Protein AF-Q5R7G3-F1 (afdb_monomer_lite)

pLDDT: mean 94.84, std 7.82, range [52.38, 98.56]

Structure (mmCIF, N/CA/C/O backbone):
data_AF-Q5R7G3-F1
#
_entry.id   AF-Q5R7G3-F1
#
loop_
_atom_site.group_PDB
_atom_site.id
_atom_site.type_symbol
_atom_site.label_atom_id
_atom_site.label_alt_id
_atom_site.label_comp_id
_atom_site.label_asym_id
_atom_site.label_entity_id
_atom_site.label_seq_id
_atom_site.pdbx_PDB_ins_code
_atom_site.Cartn_x
_atom_site.Cartn_y
_atom_site.Cartn_z
_atom_site.occupancy
_atom_site.B_iso_or_equiv
_atom_site.auth_seq_id
_atom_site.auth_comp_id
_atom_site.auth_asym_id
_atom_site.auth_atom_id
_atom_site.pdbx_PDB_model_num
ATOM 1 N N . MET A 1 1 ? 22.327 8.004 -13.046 1.00 52.38 1 MET A N 1
ATOM 2 C CA . MET A 1 1 ? 21.166 8.200 -13.9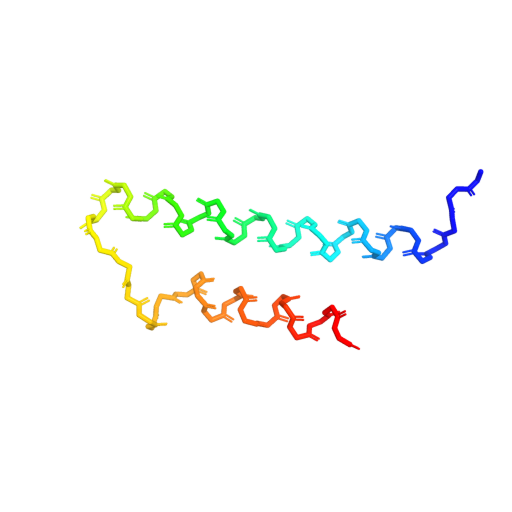38 1.00 52.38 1 MET A CA 1
ATOM 3 C C . MET A 1 1 ? 20.174 7.119 -13.563 1.00 52.38 1 MET A C 1
ATOM 5 O O . MET A 1 1 ? 20.520 5.962 -13.743 1.00 52.38 1 MET A O 1
ATOM 9 N N . GLY A 1 2 ? 19.053 7.466 -12.925 1.00 67.06 2 GLY A N 1
ATOM 10 C CA . GLY A 1 2 ? 17.993 6.484 -12.667 1.00 67.06 2 GLY A CA 1
ATOM 11 C C . GLY A 1 2 ? 17.349 6.100 -13.995 1.00 67.06 2 GLY A C 1
ATOM 12 O O . GLY A 1 2 ? 17.087 6.986 -14.812 1.00 67.06 2 GLY A O 1
ATOM 13 N N . SER A 1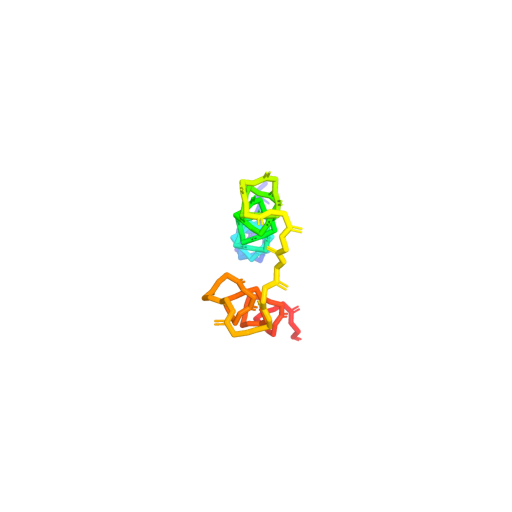 3 ? 17.186 4.803 -14.244 1.00 81.56 3 SER A N 1
ATOM 14 C CA . SER A 1 3 ? 16.526 4.296 -15.450 1.00 81.56 3 SER A CA 1
ATOM 15 C C . SER A 1 3 ? 15.049 4.713 -15.436 1.00 81.56 3 SER A C 1
ATOM 17 O O . SER A 1 3 ? 14.475 4.958 -14.374 1.00 81.56 3 SER A O 1
ATOM 19 N N . ALA A 1 4 ? 14.393 4.768 -16.598 1.00 88.19 4 ALA A N 1
ATOM 20 C CA . ALA A 1 4 ? 12.940 4.969 -16.668 1.00 88.19 4 ALA A CA 1
ATOM 21 C C . ALA A 1 4 ? 12.179 3.914 -15.837 1.00 88.19 4 ALA A C 1
ATOM 23 O O . ALA A 1 4 ? 11.126 4.197 -15.270 1.00 88.19 4 ALA A O 1
ATOM 24 N N . GLU A 1 5 ? 12.758 2.721 -15.706 1.00 91.12 5 GLU A N 1
ATOM 25 C CA . GLU A 1 5 ? 12.261 1.633 -14.864 1.00 91.12 5 GLU A CA 1
ATOM 26 C C . GLU A 1 5 ? 12.289 1.978 -13.371 1.00 91.12 5 GLU A C 1
ATOM 28 O O . GLU A 1 5 ? 11.347 1.641 -12.654 1.00 91.12 5 GLU A O 1
ATOM 33 N N . ASP A 1 6 ? 13.311 2.702 -12.900 1.00 93.69 6 ASP A N 1
ATOM 34 C CA . ASP A 1 6 ? 13.393 3.138 -11.502 1.00 93.69 6 ASP A CA 1
ATOM 35 C C . ASP A 1 6 ? 12.267 4.125 -11.185 1.00 93.69 6 ASP A C 1
ATOM 37 O O . ASP A 1 6 ? 11.599 3.991 -10.163 1.00 93.69 6 ASP A O 1
ATOM 41 N N . ALA A 1 7 ? 11.982 5.059 -12.098 1.00 94.62 7 ALA A N 1
ATOM 42 C CA . ALA A 1 7 ? 10.887 6.014 -11.938 1.00 94.62 7 ALA A CA 1
ATOM 43 C C . ALA A 1 7 ? 9.509 5.325 -11.932 1.00 94.62 7 ALA A C 1
ATOM 45 O O . ALA A 1 7 ? 8.626 5.691 -11.150 1.00 94.62 7 ALA A O 1
ATOM 46 N N . VAL A 1 8 ? 9.316 4.306 -12.779 1.00 95.62 8 VAL A N 1
ATOM 47 C CA . VAL A 1 8 ? 8.090 3.491 -12.778 1.00 95.62 8 VAL A CA 1
ATOM 48 C C . VAL A 1 8 ? 7.964 2.730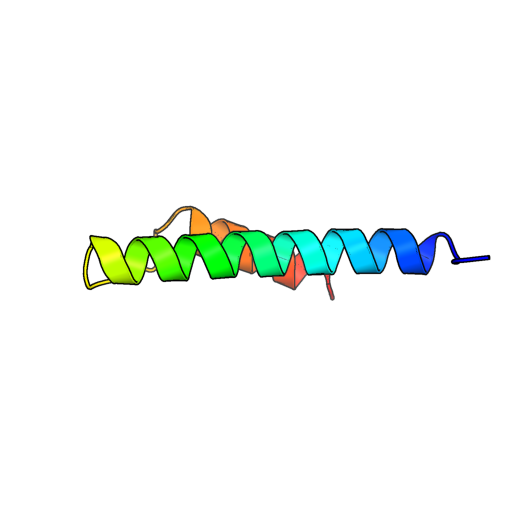 -11.460 1.00 95.62 8 VAL A C 1
ATOM 50 O O . VAL A 1 8 ? 6.915 2.790 -10.818 1.00 95.62 8 VAL A O 1
ATOM 53 N N . LYS A 1 9 ? 9.038 2.080 -11.008 1.00 95.94 9 LYS A N 1
ATOM 54 C CA . LYS A 1 9 ? 9.069 1.347 -9.742 1.00 95.94 9 LYS A CA 1
ATOM 55 C C . LYS A 1 9 ? 8.792 2.256 -8.547 1.00 95.94 9 LYS A C 1
ATOM 57 O O . LYS A 1 9 ? 7.994 1.898 -7.686 1.00 95.94 9 LYS A O 1
ATOM 62 N N . GLU A 1 10 ? 9.395 3.441 -8.496 1.00 96.81 10 GLU A N 1
ATOM 63 C CA . GLU A 1 10 ? 9.128 4.424 -7.443 1.00 96.81 10 GLU A CA 1
ATOM 64 C C . GLU A 1 10 ? 7.666 4.867 -7.437 1.00 96.81 10 GLU A C 1
ATOM 66 O O . GLU A 1 10 ? 7.052 4.930 -6.370 1.00 96.81 10 GLU A O 1
ATOM 71 N N . LYS A 1 11 ? 7.076 5.107 -8.613 1.00 97.00 11 LYS A N 1
ATOM 72 C CA . LYS A 1 11 ? 5.659 5.464 -8.733 1.00 97.00 11 LYS A CA 1
ATOM 73 C C . LYS A 1 11 ? 4.740 4.342 -8.243 1.00 97.00 11 LYS A C 1
ATOM 75 O O . LYS A 1 11 ? 3.790 4.612 -7.508 1.00 97.00 11 LYS A O 1
ATOM 80 N N . LEU A 1 12 ? 5.022 3.094 -8.618 1.00 97.75 12 LEU A N 1
ATOM 81 C CA . LEU A 1 12 ? 4.255 1.927 -8.174 1.00 97.75 12 LEU A CA 1
ATOM 82 C C . LEU A 1 12 ? 4.347 1.747 -6.653 1.00 97.75 12 LEU A C 1
ATOM 84 O O . LEU A 1 12 ? 3.327 1.648 -5.970 1.00 97.75 12 LEU A O 1
ATOM 88 N N . LEU A 1 13 ? 5.559 1.819 -6.098 1.00 97.88 13 LEU A N 1
ATOM 89 C CA . LEU A 1 13 ? 5.777 1.748 -4.652 1.00 97.88 13 LEU A CA 1
ATOM 90 C C . LEU A 1 13 ? 5.104 2.902 -3.904 1.00 97.88 13 LEU A C 1
ATOM 92 O O . LEU A 1 13 ? 4.605 2.708 -2.794 1.00 97.88 13 LEU A O 1
ATOM 96 N N . TRP A 1 14 ? 5.082 4.100 -4.488 1.00 98.31 14 TRP A N 1
ATOM 97 C CA . TRP A 1 14 ? 4.384 5.246 -3.917 1.00 98.31 14 TRP A CA 1
ATOM 98 C C . TRP A 1 14 ? 2.871 5.004 -3.842 1.00 98.31 14 TRP A C 1
ATOM 100 O O . TRP A 1 14 ? 2.282 5.247 -2.788 1.00 98.31 14 TRP A O 1
ATOM 110 N N . ASN A 1 15 ? 2.260 4.453 -4.897 1.00 98.19 15 ASN A N 1
ATOM 111 C CA . ASN A 1 15 ? 0.833 4.112 -4.907 1.00 98.19 15 ASN A CA 1
ATOM 112 C C . ASN A 1 15 ? 0.481 3.094 -3.811 1.00 98.19 15 ASN A C 1
ATOM 114 O O . ASN A 1 15 ? -0.458 3.317 -3.049 1.00 98.19 15 ASN A O 1
ATOM 118 N N . VAL A 1 16 ? 1.267 2.021 -3.675 1.00 98.50 16 VAL A N 1
ATOM 119 C CA . VAL A 1 16 ? 1.050 1.005 -2.629 1.00 98.50 16 VAL A CA 1
ATOM 120 C C . VAL A 1 16 ? 1.155 1.627 -1.233 1.00 98.50 16 VAL A C 1
ATOM 122 O O . VAL A 1 16 ? 0.269 1.450 -0.398 1.00 98.50 16 VAL A O 1
ATOM 125 N N . LYS A 1 17 ? 2.208 2.416 -0.975 1.00 98.56 17 LYS A N 1
ATOM 126 C CA . LYS A 1 17 ? 2.401 3.089 0.322 1.00 98.56 17 LYS A CA 1
ATOM 127 C C . LYS A 1 17 ? 1.265 4.057 0.651 1.00 98.56 17 LYS A C 1
ATOM 129 O O . LYS A 1 17 ? 0.870 4.153 1.812 1.00 98.56 17 LYS A O 1
ATOM 134 N N . LYS A 1 18 ? 0.755 4.775 -0.354 1.00 98.50 18 LYS A N 1
ATOM 135 C CA . LYS A 1 18 ? -0.365 5.707 -0.202 1.00 98.50 18 LYS A CA 1
ATOM 136 C C . LYS A 1 18 ? -1.619 4.988 0.291 1.00 98.50 18 LYS A C 1
ATOM 138 O O . LYS A 1 18 ? -2.183 5.416 1.295 1.00 98.50 18 LYS A O 1
ATOM 143 N N . GLU A 1 19 ? -2.024 3.898 -0.359 1.00 98.38 19 GLU A N 1
ATOM 144 C CA . GLU A 1 19 ? -3.248 3.186 0.031 1.00 98.38 19 GLU A CA 1
ATOM 145 C C . GLU A 1 19 ? -3.095 2.472 1.382 1.00 98.38 19 GLU A C 1
ATOM 147 O O . GLU A 1 19 ? -3.996 2.556 2.214 1.00 98.38 19 GLU A O 1
ATOM 152 N N . VAL A 1 20 ? -1.924 1.892 1.681 1.00 98.44 20 VAL A N 1
ATOM 153 C CA . VAL A 1 20 ? -1.636 1.326 3.015 1.00 98.44 20 VAL A CA 1
ATOM 154 C C . VAL A 1 20 ? -1.791 2.382 4.110 1.00 98.44 20 VAL A C 1
ATOM 156 O O . VAL A 1 20 ? -2.424 2.120 5.132 1.00 98.44 20 VAL A O 1
ATOM 159 N N . LYS A 1 21 ? -1.267 3.597 3.899 1.00 98.50 21 LYS A N 1
ATOM 160 C CA . LYS A 1 21 ? -1.426 4.693 4.862 1.00 98.50 21 LYS A CA 1
ATOM 161 C C . LYS A 1 21 ? -2.902 5.038 5.085 1.00 98.50 21 LYS A C 1
ATOM 163 O O . LYS A 1 21 ? -3.305 5.207 6.232 1.00 98.50 21 LYS A O 1
ATOM 168 N N . GLN A 1 22 ? -3.700 5.127 4.020 1.00 98.19 22 GLN A N 1
ATOM 169 C CA . GLN A 1 22 ? -5.132 5.419 4.143 1.00 98.19 22 GLN A CA 1
ATOM 170 C C . GLN A 1 22 ? -5.881 4.317 4.900 1.00 98.19 22 GLN A C 1
ATOM 172 O O . GLN A 1 22 ? -6.662 4.627 5.795 1.00 98.19 22 GLN A O 1
ATOM 177 N N . ILE A 1 23 ? -5.581 3.042 4.635 1.00 97.88 23 ILE A N 1
ATOM 178 C CA . ILE A 1 23 ? -6.162 1.911 5.376 1.00 97.88 23 ILE A CA 1
ATOM 179 C C . ILE A 1 23 ? -5.796 1.981 6.864 1.00 97.88 23 ILE A C 1
ATOM 181 O O . ILE A 1 23 ? -6.646 1.746 7.720 1.00 97.88 23 ILE A O 1
ATOM 185 N N . MET A 1 24 ? -4.549 2.334 7.195 1.00 98.06 24 MET A N 1
ATOM 186 C CA . MET A 1 24 ? -4.127 2.513 8.589 1.00 98.06 24 MET A CA 1
ATOM 187 C C . MET A 1 24 ? -4.895 3.651 9.278 1.00 98.06 24 MET A C 1
ATOM 189 O O . MET A 1 24 ? -5.356 3.483 10.406 1.00 98.06 24 MET A O 1
ATOM 193 N N . GLU A 1 25 ? -5.055 4.798 8.614 1.00 97.81 25 GLU A N 1
ATOM 194 C CA . GLU A 1 25 ? -5.826 5.938 9.133 1.00 97.81 25 GLU A CA 1
ATOM 195 C C . GLU A 1 25 ? -7.312 5.585 9.320 1.00 97.81 25 GLU A C 1
ATOM 197 O O . GLU A 1 25 ? -7.905 5.910 10.358 1.00 97.81 25 GLU A O 1
ATOM 202 N N . GLU A 1 26 ? -7.898 4.864 8.359 1.00 96.19 26 GLU A N 1
ATOM 203 C CA . GLU A 1 26 ? -9.264 4.347 8.444 1.00 96.19 26 GLU A CA 1
ATOM 204 C C . GLU A 1 26 ? -9.412 3.400 9.641 1.00 96.19 26 GLU A C 1
ATOM 206 O O . GLU A 1 26 ? -10.302 3.599 10.469 1.00 96.19 26 GLU A O 1
ATOM 211 N N . ALA A 1 27 ? -8.500 2.437 9.798 1.00 97.00 27 ALA A N 1
ATOM 212 C CA . ALA A 1 27 ? -8.510 1.480 10.901 1.00 97.00 27 ALA A CA 1
ATOM 213 C C . ALA A 1 27 ? -8.447 2.176 12.268 1.00 97.00 27 ALA A C 1
ATOM 215 O O . ALA A 1 27 ? -9.179 1.819 13.192 1.00 97.00 27 ALA A O 1
ATOM 216 N N . VAL A 1 28 ? -7.601 3.200 12.409 1.00 97.44 28 VAL A N 1
ATOM 217 C CA . VAL A 1 28 ? -7.468 3.951 13.667 1.00 97.44 28 VAL A CA 1
ATOM 218 C C . VAL A 1 28 ? -8.745 4.726 13.991 1.00 97.44 28 VAL A C 1
ATOM 220 O O . VAL A 1 28 ? -9.151 4.766 15.159 1.00 97.44 28 VAL A O 1
ATOM 223 N N . THR A 1 29 ? -9.382 5.315 12.978 1.00 96.25 29 THR A N 1
ATOM 224 C CA . THR A 1 29 ? -10.551 6.192 13.136 1.00 96.25 29 THR A CA 1
ATOM 225 C C . THR A 1 29 ? -11.841 5.396 13.314 1.00 96.25 29 THR A C 1
ATOM 227 O O . THR A 1 29 ? -12.630 5.686 14.211 1.00 96.25 29 THR A O 1
ATOM 230 N N . ARG A 1 30 ? -12.050 4.370 12.486 1.00 95.69 30 ARG A N 1
ATOM 231 C CA . ARG A 1 30 ? -13.276 3.563 12.444 1.00 95.69 30 ARG A CA 1
ATOM 232 C C . ARG A 1 30 ? -13.218 2.324 13.326 1.00 95.69 30 ARG A C 1
ATOM 234 O O . ARG A 1 30 ? -14.265 1.778 13.643 1.00 95.69 30 ARG A O 1
ATOM 241 N N . LYS A 1 31 ? -12.023 1.908 13.763 1.00 95.25 31 LYS A N 1
ATOM 242 C CA . LYS A 1 31 ? -11.758 0.684 14.551 1.00 95.25 31 LYS A CA 1
ATOM 243 C C . LYS A 1 31 ? -11.999 -0.629 13.800 1.00 95.25 31 LYS A C 1
ATOM 245 O O . LYS A 1 31 ? -11.838 -1.694 14.387 1.00 95.25 31 LYS A O 1
ATOM 250 N N . PHE A 1 32 ? -12.333 -0.558 12.516 1.00 93.56 32 PHE A N 1
ATOM 251 C CA . PHE A 1 32 ? -12.457 -1.689 11.607 1.00 93.56 32 PHE A CA 1
ATOM 252 C C . PHE A 1 32 ? -12.061 -1.249 10.196 1.00 93.56 32 PHE A C 1
ATOM 254 O O . PHE A 1 32 ? -12.129 -0.065 9.866 1.00 93.56 32 PHE A O 1
ATOM 261 N N . VAL A 1 33 ? -11.656 -2.214 9.376 1.00 95.75 33 VAL A N 1
ATOM 262 C CA . VAL A 1 33 ? -11.431 -2.040 7.939 1.00 95.75 33 VAL A CA 1
ATOM 263 C C . VAL A 1 33 ? -12.399 -2.978 7.236 1.00 95.75 33 VAL A C 1
ATOM 265 O O . VAL A 1 33 ? -12.450 -4.160 7.571 1.00 95.75 33 VAL A O 1
ATOM 268 N N . HIS A 1 34 ? -13.192 -2.444 6.311 1.00 94.81 34 HIS A N 1
ATOM 269 C CA . HIS A 1 34 ? -14.129 -3.234 5.518 1.00 94.81 34 HIS A CA 1
ATOM 270 C C . HIS A 1 34 ? -13.471 -3.644 4.200 1.00 94.81 34 HIS A C 1
ATOM 272 O O . HIS A 1 34 ? -12.741 -2.847 3.612 1.00 94.81 34 HIS A O 1
ATOM 278 N N . GLU A 1 35 ? -13.740 -4.856 3.721 1.00 94.12 35 GLU A N 1
ATOM 279 C CA . GLU A 1 35 ? -13.195 -5.339 2.443 1.00 94.12 35 GLU A CA 1
ATOM 280 C C . GLU A 1 35 ? -13.661 -4.488 1.251 1.00 94.12 35 GLU A C 1
ATOM 282 O O . GLU A 1 35 ? -12.871 -4.181 0.366 1.00 94.12 35 GLU A O 1
ATOM 287 N N . ASP A 1 36 ? -14.895 -3.982 1.310 1.00 94.81 36 ASP A N 1
ATOM 288 C CA . ASP A 1 36 ? -15.437 -3.029 0.328 1.00 94.81 36 ASP A CA 1
ATOM 289 C C . ASP A 1 36 ? -14.905 -1.587 0.472 1.00 94.81 36 ASP A C 1
ATOM 291 O O . ASP A 1 36 ? -15.394 -0.675 -0.199 1.00 94.81 36 ASP A O 1
ATOM 295 N N . SER A 1 37 ? -13.936 -1.325 1.361 1.00 96.00 37 SER A N 1
ATOM 296 C CA . SER A 1 37 ? -13.314 0.003 1.441 1.00 96.00 37 SER A CA 1
ATOM 297 C C . SER A 1 37 ? -12.675 0.357 0.100 1.00 96.00 37 SER A C 1
ATOM 299 O O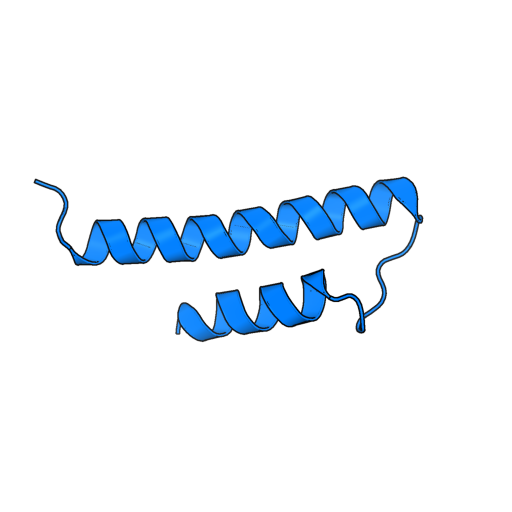 . SER A 1 37 ? -11.937 -0.430 -0.498 1.00 96.00 37 SER A O 1
ATOM 301 N N . SER A 1 38 ? -12.891 1.593 -0.353 1.00 97.06 38 SER A N 1
ATOM 302 C CA . SER A 1 38 ? -12.280 2.100 -1.583 1.00 97.06 38 SER A CA 1
ATOM 303 C C . SER A 1 38 ? -10.753 1.992 -1.565 1.00 97.06 38 SER A C 1
ATOM 305 O O . SER A 1 38 ? -10.150 1.774 -2.612 1.00 97.06 38 SER A O 1
ATOM 307 N N . HIS A 1 39 ? -10.127 2.104 -0.388 1.00 97.50 39 HIS A N 1
ATOM 308 C CA . HIS A 1 39 ? -8.676 1.982 -0.239 1.00 97.50 39 HIS A CA 1
ATOM 309 C C . HIS A 1 39 ? -8.185 0.539 -0.364 1.00 97.50 39 HIS A C 1
ATOM 311 O O . HIS A 1 39 ? -7.078 0.313 -0.842 1.00 97.50 39 HIS A O 1
ATOM 317 N N . ILE A 1 40 ? -9.008 -0.442 0.017 1.00 97.88 40 ILE A N 1
ATOM 318 C CA . ILE A 1 40 ? -8.695 -1.863 -0.170 1.00 97.88 40 ILE A CA 1
ATOM 319 C C . ILE A 1 40 ? -8.739 -2.209 -1.656 1.00 97.88 40 ILE A C 1
ATOM 321 O O . ILE A 1 40 ? -7.764 -2.734 -2.189 1.00 97.88 40 ILE A O 1
ATOM 325 N N . ILE A 1 41 ? -9.812 -1.819 -2.349 1.00 98.06 41 ILE A N 1
ATOM 326 C CA . ILE A 1 41 ? -9.954 -2.042 -3.795 1.00 98.06 41 ILE A CA 1
ATOM 327 C C . ILE A 1 41 ? -8.809 -1.355 -4.562 1.00 98.06 41 ILE A C 1
ATOM 329 O O . ILE A 1 41 ? -8.193 -1.957 -5.444 1.00 98.06 41 ILE A O 1
ATOM 333 N N . ALA A 1 42 ? -8.468 -0.113 -4.199 1.00 98.12 42 ALA A N 1
ATOM 334 C CA . ALA A 1 42 ? -7.361 0.618 -4.813 1.00 98.12 42 ALA A CA 1
ATOM 335 C C . ALA A 1 42 ? -5.988 -0.007 -4.512 1.00 98.12 42 ALA A C 1
ATOM 337 O O . ALA A 1 42 ? -5.133 -0.052 -5.400 1.00 98.12 42 ALA A O 1
ATOM 338 N N . LEU A 1 43 ? -5.770 -0.517 -3.292 1.00 98.31 43 LEU A N 1
ATOM 339 C CA . LEU A 1 43 ? -4.547 -1.234 -2.935 1.00 98.31 43 LEU A CA 1
ATOM 340 C C . LEU A 1 43 ? -4.380 -2.496 -3.787 1.00 98.31 43 LEU A C 1
ATOM 342 O O . LEU A 1 43 ? -3.284 -2.728 -4.291 1.00 98.31 43 LEU A O 1
ATOM 346 N N . CYS A 1 44 ? -5.446 -3.276 -3.988 1.00 97.88 44 CYS A N 1
ATOM 347 C CA . CYS A 1 44 ? -5.415 -4.453 -4.857 1.00 97.88 44 CYS A CA 1
ATOM 348 C C . CYS A 1 44 ? -4.974 -4.083 -6.278 1.00 97.88 44 CYS A C 1
ATOM 350 O O . CYS A 1 44 ? -4.014 -4.663 -6.779 1.00 97.88 44 CYS A O 1
ATOM 352 N N . GLY A 1 45 ? -5.570 -3.047 -6.877 1.00 98.06 45 GLY A N 1
ATOM 353 C CA . GLY A 1 45 ? -5.155 -2.573 -8.202 1.00 98.06 45 GLY A CA 1
ATOM 354 C C . GLY A 1 45 ? -3.707 -2.062 -8.248 1.00 98.06 45 GLY A C 1
ATOM 355 O O . GLY A 1 45 ? -2.994 -2.280 -9.227 1.00 98.06 45 GLY A O 1
ATOM 356 N N . ALA A 1 46 ? -3.227 -1.411 -7.183 1.00 98.00 46 ALA A N 1
ATOM 357 C CA . ALA A 1 46 ? -1.834 -0.970 -7.092 1.00 98.00 46 ALA A CA 1
ATOM 358 C C . ALA A 1 46 ? -0.848 -2.147 -6.997 1.00 98.00 46 ALA A C 1
ATOM 360 O O . ALA A 1 46 ? 0.239 -2.076 -7.570 1.00 98.00 46 ALA A O 1
ATOM 361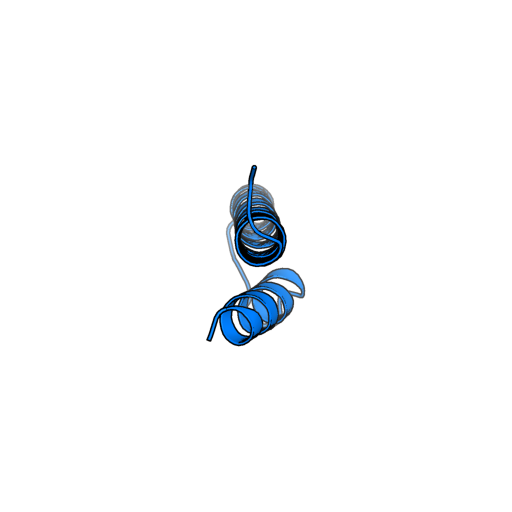 N N . VAL A 1 47 ? -1.219 -3.218 -6.288 1.00 98.06 47 VAL A N 1
ATOM 362 C CA . VAL A 1 47 ? -0.432 -4.456 -6.198 1.00 98.06 47 VAL A CA 1
ATOM 363 C C . VAL A 1 47 ? -0.434 -5.197 -7.532 1.00 98.06 47 VAL A C 1
ATOM 365 O O . VAL A 1 47 ? 0.629 -5.621 -7.971 1.00 98.06 47 VAL A O 1
ATOM 368 N N . GLU A 1 48 ? -1.581 -5.300 -8.205 1.00 98.06 48 GLU A N 1
ATOM 369 C CA . GLU A 1 48 ? -1.674 -5.897 -9.544 1.00 98.06 48 GLU A CA 1
ATOM 370 C C . GLU A 1 48 ? -0.774 -5.176 -10.551 1.00 98.06 48 GLU A C 1
ATOM 372 O O . GLU A 1 48 ? -0.084 -5.825 -11.325 1.00 98.06 48 GLU A O 1
ATOM 377 N N . ALA A 1 49 ? -0.694 -3.844 -10.491 1.00 96.88 49 ALA A N 1
ATOM 378 C CA . ALA A 1 49 ? 0.197 -3.057 -11.344 1.00 96.88 49 ALA A CA 1
ATOM 379 C C . ALA A 1 49 ? 1.702 -3.263 -11.057 1.00 96.88 49 ALA A C 1
ATOM 381 O O . ALA A 1 49 ? 2.536 -2.729 -11.790 1.00 96.88 49 ALA A O 1
ATOM 382 N N . CYS A 1 50 ? 2.058 -3.975 -9.982 1.00 95.38 50 CYS A N 1
ATOM 383 C CA . CYS A 1 50 ? 3.440 -4.333 -9.650 1.00 95.38 50 CYS A CA 1
ATOM 384 C C . CYS A 1 50 ? 3.865 -5.715 -10.179 1.00 95.38 50 CYS A C 1
ATOM 386 O O . CYS A 1 50 ? 5.046 -6.045 -10.041 1.00 95.38 50 CYS A O 1
ATOM 388 N N . LEU A 1 51 ? 2.929 -6.517 -10.704 1.00 91.56 51 LEU A N 1
ATOM 389 C CA . LEU A 1 51 ? 3.159 -7.861 -11.253 1.00 91.56 51 LEU A CA 1
ATOM 390 C C . LEU A 1 51 ? 3.413 -7.804 -12.764 1.00 91.56 51 LEU A C 1
ATOM 392 O O . LEU A 1 51 ? 4.255 -8.607 -13.223 1.00 91.56 51 LEU A O 1
#

InterPro domains:
  IPR037213 RUN domain superfamily [G3DSA:1.20.58.900] (3-51)
  IPR037213 RUN domain superfamily [SSF140741] (8-51)

Sequence (51 aa):
MGSAEDAVKEKLLWNVKKEVKQIMEEAVTRKFVHEDSSHIIALCGAVEACL

Organism: Pongo abelii (NCBI:txid9601)

Secondary structure (DSSP, 8-state):
---HHHHHHHHHHHHHHHHHHHHHHHHHHHSS--TT-HHHHHHHHHHHTT-

Radius of gyrati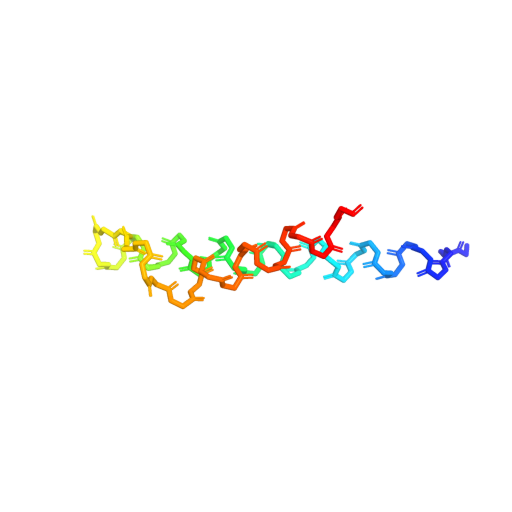on: 13.1 Å; chains: 1; bounding box: 37×16×31 Å

Foldseek 3Di:
DDDPVNVLVVVLVVQLVVLVVVQVVCCVVVVDGDCPPPSNVSNVVSVVSVD